Protein AF-A0A7J3CJ44-F1 (afdb_monomer_lite)

Foldseek 3Di:
DDPDDPPPPPPPPDDDDDPDDDDDDDPVDDDDLVVCQVPDPPWDDDCVVPVDIDD

Structure (mmCIF, N/CA/C/O backbone):
data_AF-A0A7J3CJ44-F1
#
_entry.id   AF-A0A7J3CJ44-F1
#
loop_
_atom_site.group_PDB
_atom_site.id
_atom_site.type_symbol
_atom_site.label_atom_id
_atom_site.label_alt_id
_atom_site.label_comp_id
_atom_site.label_asym_id
_atom_site.label_entity_id
_atom_site.label_seq_id
_atom_site.pdbx_PDB_ins_code
_atom_site.Cartn_x
_atom_site.Cartn_y
_atom_site.Cartn_z
_atom_site.occupancy
_atom_site.B_iso_or_equiv
_atom_site.auth_se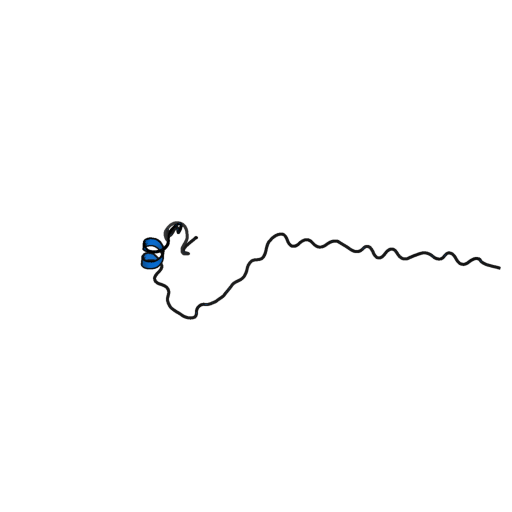q_id
_atom_site.auth_comp_id
_atom_site.auth_asym_id
_atom_site.auth_atom_id
_atom_site.pdbx_PDB_model_num
ATOM 1 N N . MET A 1 1 ? -38.703 3.210 59.963 1.00 39.78 1 MET A N 1
ATOM 2 C CA . MET A 1 1 ? -38.987 2.869 58.551 1.00 39.78 1 MET A CA 1
ATOM 3 C C . MET A 1 1 ? -37.897 3.456 57.674 1.00 39.78 1 MET A C 1
ATOM 5 O O . MET A 1 1 ? -37.717 4.668 57.661 1.00 39.78 1 MET A O 1
ATOM 9 N N . SER A 1 2 ? -37.136 2.578 57.028 1.00 42.47 2 SER A N 1
ATOM 10 C CA . SER A 1 2 ? -35.933 2.874 56.251 1.00 42.47 2 SER A CA 1
ATOM 11 C C . SER A 1 2 ? -36.216 3.748 55.031 1.00 42.47 2 SER A C 1
ATOM 13 O O . SER A 1 2 ? -36.968 3.348 54.141 1.00 42.47 2 SER A O 1
ATOM 15 N N . LYS A 1 3 ? -35.549 4.900 54.934 1.00 49.06 3 LYS A N 1
ATOM 16 C CA . LYS A 1 3 ? -35.333 5.552 53.640 1.00 49.06 3 LYS A CA 1
ATOM 17 C C . LYS A 1 3 ? -34.145 4.846 52.993 1.00 49.06 3 LYS A C 1
ATOM 19 O O . LYS A 1 3 ? -33.014 5.000 53.424 1.00 49.06 3 LYS A O 1
ATOM 24 N N . LYS A 1 4 ? -34.467 3.970 52.040 1.00 47.88 4 LYS A N 1
ATOM 25 C CA . LYS A 1 4 ? -33.546 3.181 51.213 1.00 47.88 4 LYS A CA 1
ATOM 26 C C . LYS A 1 4 ? -32.466 4.090 50.617 1.00 47.88 4 LYS A C 1
ATOM 28 O O . LYS A 1 4 ? -32.785 4.950 49.797 1.00 47.88 4 LYS A O 1
ATOM 33 N N . ASP A 1 5 ? -31.214 3.845 50.986 1.00 50.19 5 ASP A N 1
ATOM 34 C CA . ASP A 1 5 ? -30.036 4.361 50.297 1.00 50.19 5 ASP A CA 1
ATOM 35 C C . ASP A 1 5 ? -30.079 3.920 48.832 1.00 50.19 5 ASP A C 1
ATOM 37 O O . ASP A 1 5 ? -29.845 2.757 48.487 1.00 50.19 5 ASP A O 1
ATOM 41 N N . LYS A 1 6 ? -30.424 4.849 47.942 1.00 53.75 6 LYS A N 1
ATOM 42 C CA . LYS A 1 6 ? -30.356 4.631 46.500 1.00 53.75 6 LYS A CA 1
ATOM 43 C C . LYS A 1 6 ? -28.894 4.813 46.088 1.00 53.75 6 LYS A C 1
ATOM 45 O O . LYS A 1 6 ? -28.479 5.882 45.658 1.00 53.75 6 LYS A O 1
ATOM 50 N N . LYS A 1 7 ? -28.087 3.769 46.292 1.00 53.06 7 LYS A N 1
ATOM 51 C CA . LYS A 1 7 ? -26.698 3.710 45.822 1.00 53.06 7 LYS A CA 1
ATOM 52 C C . LYS A 1 7 ? -26.726 3.592 44.295 1.00 53.06 7 LYS A C 1
ATOM 54 O O . LYS A 1 7 ? -26.834 2.493 43.755 1.00 53.06 7 LYS A O 1
ATOM 59 N N . GLU A 1 8 ? -26.710 4.728 43.604 1.00 57.94 8 GLU A N 1
ATOM 60 C CA . GLU A 1 8 ? -26.546 4.786 42.152 1.00 57.94 8 GLU A CA 1
ATOM 61 C C . GLU A 1 8 ? -25.212 4.121 41.793 1.00 57.94 8 GLU A C 1
ATOM 63 O O . GLU A 1 8 ? -24.131 4.621 42.111 1.00 57.94 8 GLU A O 1
ATOM 68 N N . LYS A 1 9 ? -25.275 2.937 41.174 1.00 57.56 9 LYS A N 1
ATOM 69 C CA . LYS A 1 9 ? -24.112 2.315 40.540 1.00 57.56 9 LYS A CA 1
ATOM 70 C C . LYS A 1 9 ? -23.690 3.234 39.393 1.00 57.56 9 LYS A C 1
ATOM 72 O O . LYS A 1 9 ? -24.283 3.185 38.322 1.00 57.56 9 LYS A O 1
ATOM 77 N N . LYS A 1 10 ? -22.676 4.073 39.620 1.00 62.34 10 LYS A N 1
ATOM 78 C CA . LYS A 1 10 ? -21.941 4.745 38.543 1.00 62.34 10 LYS A CA 1
ATOM 79 C C . LYS A 1 10 ? -21.336 3.657 37.656 1.00 62.34 10 LYS A C 1
ATOM 81 O O . LYS A 1 10 ? -20.351 3.022 38.030 1.00 62.34 10 LYS A O 1
ATOM 86 N N . GLU A 1 11 ? -21.952 3.402 36.508 1.00 66.69 11 GLU A N 1
ATOM 87 C CA . GLU A 1 11 ? -21.292 2.682 35.427 1.00 66.69 11 GLU A CA 1
ATOM 88 C C . GLU A 1 11 ? -20.091 3.528 35.006 1.00 66.69 11 GLU A C 1
ATOM 90 O O . GLU A 1 11 ? -20.239 4.619 34.457 1.00 66.69 11 GLU A O 1
ATOM 95 N N . ASN A 1 12 ? -18.885 3.062 35.332 1.00 69.31 12 ASN A N 1
ATOM 96 C CA . ASN A 1 12 ? -17.650 3.678 34.866 1.00 69.31 12 ASN A CA 1
ATOM 97 C C . ASN A 1 12 ? -17.549 3.449 33.355 1.00 69.31 12 ASN A C 1
ATOM 99 O O . ASN A 1 12 ? -16.950 2.474 32.896 1.00 69.31 12 ASN A O 1
ATOM 103 N N . LYS A 1 13 ? -18.188 4.330 32.584 1.00 76.25 13 LYS A N 1
ATOM 104 C CA . LYS A 1 13 ? -18.145 4.332 31.127 1.00 76.25 13 LYS A CA 1
ATOM 105 C C . LYS A 1 13 ? -16.736 4.756 30.715 1.00 76.25 13 LYS A C 1
ATOM 107 O O . LYS A 1 13 ? -16.372 5.919 30.842 1.00 76.25 13 LYS A O 1
ATOM 112 N N . ARG A 1 14 ? -15.910 3.786 30.320 1.00 83.25 14 ARG A N 1
ATOM 113 C CA . ARG A 1 14 ? -14.572 4.060 29.787 1.00 83.25 14 ARG A CA 1
ATOM 114 C C . ARG A 1 14 ? -14.725 4.685 28.408 1.00 83.25 14 ARG A C 1
ATOM 116 O O . ARG A 1 14 ? -15.432 4.136 27.565 1.00 83.25 14 ARG A O 1
ATOM 123 N N . GLU A 1 15 ? -14.066 5.814 28.200 1.00 90.25 15 GLU A N 1
ATOM 124 C CA . GLU A 1 15 ? -13.960 6.443 26.891 1.00 90.25 15 GLU A CA 1
ATOM 125 C C . GLU A 1 15 ? -12.880 5.708 26.093 1.00 90.25 15 GLU A C 1
ATOM 127 O O . GLU A 1 15 ? -11.737 5.585 26.536 1.00 90.25 15 GLU A O 1
ATOM 132 N N . ILE A 1 16 ? -13.265 5.123 24.960 1.00 92.25 16 ILE A N 1
ATOM 133 C CA . ILE A 1 16 ? -12.338 4.443 24.054 1.00 92.25 16 ILE A CA 1
ATOM 134 C C . ILE A 1 16 ? -12.050 5.400 22.902 1.00 92.25 16 ILE A C 1
ATOM 136 O O . ILE A 1 16 ? -12.972 5.802 22.195 1.00 92.25 16 ILE A O 1
ATOM 140 N N . HIS A 1 17 ? -10.771 5.710 22.690 1.00 95.25 17 HIS A N 1
ATOM 141 C CA . HIS A 1 17 ? -10.304 6.496 21.552 1.00 95.25 17 HIS A CA 1
ATOM 142 C C . HIS A 1 17 ? -9.483 5.617 20.617 1.00 95.25 17 HIS A C 1
ATOM 144 O O . HIS A 1 17 ? -8.473 5.034 21.014 1.00 95.25 17 HIS A O 1
ATOM 150 N N . VAL A 1 18 ? -9.911 5.532 19.362 1.00 94.50 18 VAL A N 1
ATOM 151 C CA . VAL A 1 18 ? -9.124 4.895 18.308 1.00 94.50 18 VAL A CA 1
ATOM 152 C C . VAL A 1 18 ? -8.098 5.907 17.810 1.00 94.50 18 VAL A C 1
ATOM 154 O O . VAL A 1 18 ? -8.465 6.998 17.388 1.00 94.50 18 VAL A O 1
ATOM 157 N N . VAL A 1 19 ? -6.818 5.545 17.881 1.00 97.38 19 VAL A N 1
ATOM 158 C CA . VAL A 1 19 ? -5.695 6.437 17.534 1.00 97.38 19 VAL A CA 1
ATOM 159 C C . VAL A 1 19 ? -5.107 6.158 16.155 1.00 97.38 19 VAL A C 1
ATOM 161 O O . VAL A 1 19 ? -4.501 7.036 15.555 1.00 97.38 19 VAL A O 1
ATOM 164 N N . ASN A 1 20 ? -5.277 4.937 15.652 1.00 97.44 20 ASN A N 1
ATOM 165 C CA . ASN A 1 20 ? -4.819 4.527 14.335 1.00 97.44 20 ASN A CA 1
ATOM 166 C C . ASN A 1 20 ? -5.629 3.319 13.858 1.00 97.44 20 ASN A C 1
ATOM 168 O O . ASN A 1 20 ? -6.069 2.502 14.672 1.00 97.44 20 ASN A O 1
ATOM 172 N N . ILE A 1 21 ? -5.788 3.190 12.545 1.00 96.69 21 ILE A N 1
ATOM 173 C CA . ILE A 1 21 ? -6.409 2.033 11.903 1.00 96.69 21 ILE A CA 1
ATOM 174 C C . ILE A 1 21 ? -5.525 1.630 10.726 1.00 96.69 21 ILE A C 1
ATOM 176 O O . ILE 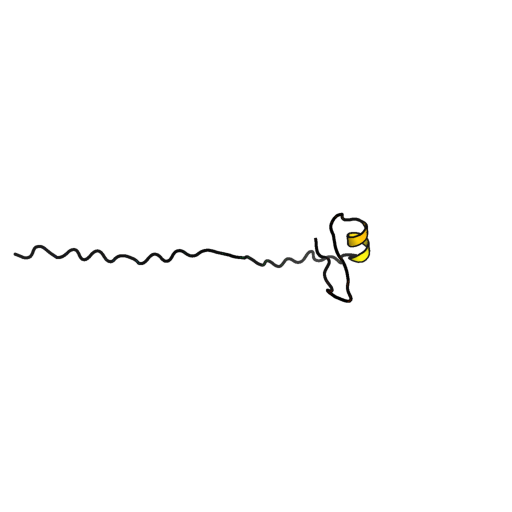A 1 21 ? -5.186 2.462 9.891 1.00 96.69 21 ILE A O 1
ATOM 180 N N . VAL A 1 22 ? -5.185 0.345 10.645 1.00 97.00 22 VAL A N 1
ATOM 181 C CA . VAL A 1 22 ? -4.472 -0.240 9.504 1.00 97.00 22 VAL A CA 1
ATOM 182 C C . VAL A 1 22 ? -5.418 -1.196 8.791 1.00 97.00 22 VAL A C 1
ATOM 184 O O . VAL A 1 22 ? -6.053 -2.033 9.432 1.00 97.00 22 VAL A O 1
ATOM 187 N N . VAL A 1 23 ? -5.518 -1.066 7.469 1.00 97.56 23 VAL A N 1
ATOM 188 C CA . VAL A 1 23 ? -6.388 -1.889 6.621 1.00 97.56 23 VAL A CA 1
ATOM 189 C C . VAL A 1 23 ? -5.557 -2.508 5.504 1.00 97.56 23 VAL A C 1
ATOM 191 O O . VAL A 1 23 ? -4.665 -1.859 4.962 1.00 97.56 23 VAL A O 1
ATOM 194 N N . SER A 1 24 ? -5.867 -3.751 5.141 1.00 96.94 24 SER A N 1
ATOM 195 C CA . SER A 1 24 ? -5.314 -4.421 3.967 1.00 96.94 24 SER A CA 1
ATOM 196 C C . SER A 1 24 ? -6.413 -4.703 2.942 1.00 96.94 24 SER A C 1
ATOM 198 O O . SER A 1 24 ? -7.555 -5.006 3.285 1.00 96.94 24 SER A O 1
ATOM 200 N N . SER A 1 25 ? -6.066 -4.591 1.664 1.00 95.62 25 SER A N 1
ATOM 201 C CA . SER A 1 25 ? -6.933 -4.954 0.544 1.00 95.62 25 SER A CA 1
ATOM 202 C C . SER A 1 25 ? -6.081 -5.529 -0.583 1.00 95.62 25 SER A C 1
ATOM 204 O O . SER A 1 25 ? -4.906 -5.188 -0.712 1.00 95.62 25 SER A O 1
ATOM 206 N N . SER A 1 26 ? -6.661 -6.415 -1.391 1.00 96.19 26 SER A N 1
ATOM 207 C CA . SER A 1 26 ? -5.993 -7.011 -2.547 1.00 96.19 26 SER A CA 1
ATOM 208 C C . SER A 1 26 ? -6.670 -6.548 -3.826 1.00 96.19 26 SER A C 1
ATOM 210 O O . SER A 1 26 ? -7.869 -6.756 -4.011 1.00 96.19 26 SER A O 1
ATOM 212 N N . LEU A 1 27 ? -5.881 -5.974 -4.733 1.00 94.38 27 LEU A N 1
ATOM 213 C CA . LEU A 1 27 ? -6.355 -5.570 -6.055 1.00 94.38 27 LEU A CA 1
ATOM 214 C C . LEU A 1 27 ? -6.533 -6.760 -7.004 1.00 94.38 27 LEU A C 1
ATOM 216 O O . LEU A 1 27 ? -7.160 -6.592 -8.042 1.00 94.38 27 LEU A O 1
ATOM 220 N N . LYS A 1 28 ? -6.021 -7.955 -6.661 1.00 96.06 28 LYS A N 1
ATOM 221 C CA . LYS A 1 28 ? -6.061 -9.181 -7.488 1.00 96.06 28 LYS A CA 1
ATOM 222 C C . LYS A 1 28 ? -5.500 -9.021 -8.914 1.00 96.06 28 LYS A C 1
ATOM 224 O O . LYS A 1 28 ? -5.854 -9.796 -9.794 1.00 96.06 28 LYS A O 1
ATOM 229 N N . HIS A 1 29 ? -4.631 -8.038 -9.128 1.00 95.00 29 HIS A N 1
ATOM 230 C CA . HIS A 1 29 ? -3.949 -7.775 -10.394 1.00 95.00 29 HIS A CA 1
ATOM 231 C C . HIS A 1 29 ? -2.474 -7.484 -10.120 1.00 95.00 29 HIS A C 1
ATOM 233 O O . HIS A 1 29 ? -2.131 -6.998 -9.040 1.00 95.00 29 HIS A O 1
ATOM 239 N N . GLU A 1 30 ? -1.616 -7.769 -11.097 1.00 95.44 30 GLU A N 1
ATOM 240 C CA . GLU A 1 30 ? -0.215 -7.359 -11.048 1.00 95.44 30 GLU A CA 1
ATOM 241 C C . GLU A 1 30 ? -0.095 -5.851 -11.262 1.00 95.44 30 GLU A C 1
ATOM 243 O O . GLU A 1 30 ? -0.775 -5.270 -12.111 1.00 95.44 30 GLU A O 1
ATOM 248 N N . ILE A 1 31 ? 0.775 -5.217 -10.477 1.00 94.00 31 ILE A N 1
ATOM 249 C CA . ILE A 1 31 ? 0.929 -3.767 -10.446 1.00 94.00 31 ILE A CA 1
ATOM 250 C C . ILE A 1 31 ? 2.370 -3.409 -10.840 1.00 94.00 31 ILE A C 1
ATOM 252 O O . ILE A 1 31 ? 3.297 -3.828 -10.148 1.00 94.00 31 ILE A O 1
ATOM 256 N N . PRO A 1 32 ? 2.588 -2.638 -11.923 1.00 95.25 32 PRO A N 1
ATOM 257 C CA . PRO A 1 32 ? 3.929 -2.249 -12.354 1.00 95.25 32 PRO A CA 1
ATOM 258 C C . PRO A 1 32 ? 4.449 -1.061 -11.525 1.00 95.25 32 PRO A C 1
ATOM 260 O O . PRO A 1 32 ? 4.225 0.098 -11.889 1.00 95.25 32 PRO A O 1
ATOM 263 N N . LEU A 1 33 ? 5.141 -1.344 -10.416 1.00 95.69 33 LEU A N 1
ATOM 264 C CA . LEU A 1 33 ? 5.572 -0.339 -9.431 1.00 95.69 33 LEU A CA 1
ATOM 265 C C . LEU A 1 33 ? 6.474 0.745 -10.038 1.00 95.69 33 LEU A C 1
ATOM 267 O O . LEU A 1 33 ? 6.257 1.928 -9.783 1.00 95.69 33 LEU A O 1
ATOM 271 N N . GLU A 1 34 ? 7.405 0.376 -10.920 1.00 95.06 34 GLU A N 1
ATOM 272 C CA . GLU A 1 34 ? 8.331 1.310 -11.576 1.00 95.06 34 GLU A CA 1
ATOM 273 C C . GLU A 1 34 ? 7.582 2.318 -12.456 1.00 95.06 34 GLU A C 1
ATOM 275 O O . GLU A 1 34 ? 7.875 3.514 -12.455 1.00 95.06 34 GLU A O 1
ATOM 280 N N . LYS A 1 35 ? 6.577 1.843 -13.203 1.00 95.75 35 LYS A N 1
ATOM 281 C CA . LYS A 1 35 ? 5.758 2.705 -14.066 1.00 95.75 35 LYS A CA 1
ATOM 282 C C . LYS A 1 35 ? 4.863 3.617 -13.239 1.00 95.75 35 LYS A C 1
ATOM 284 O O . LYS A 1 35 ? 4.677 4.775 -13.607 1.00 95.75 35 LYS A O 1
ATOM 289 N N . MET A 1 36 ? 4.306 3.106 -12.142 1.00 94.94 36 MET A N 1
ATOM 290 C CA . MET A 1 36 ? 3.467 3.903 -11.251 1.00 94.94 36 MET A CA 1
ATOM 291 C C . MET A 1 36 ? 4.269 5.017 -10.588 1.00 94.94 36 MET A C 1
ATOM 293 O O . MET A 1 36 ? 3.828 6.159 -10.644 1.00 94.94 36 MET A O 1
ATOM 297 N N . ALA A 1 37 ? 5.463 4.714 -10.077 1.00 94.62 37 ALA A N 1
ATOM 298 C CA . ALA A 1 37 ? 6.353 5.704 -9.476 1.00 94.62 37 ALA A CA 1
ATOM 299 C C . ALA A 1 37 ? 6.763 6.817 -10.459 1.00 94.62 37 ALA A C 1
ATOM 301 O O . ALA A 1 37 ? 6.893 7.971 -10.071 1.00 94.62 37 ALA A O 1
ATOM 302 N N . ALA A 1 38 ? 6.936 6.486 -11.744 1.00 94.56 38 ALA A N 1
ATOM 303 C CA . ALA A 1 38 ? 7.259 7.468 -12.781 1.00 94.56 38 ALA A CA 1
ATOM 304 C C . ALA A 1 38 ? 6.059 8.327 -13.225 1.00 94.56 38 ALA A C 1
ATOM 306 O O . ALA A 1 38 ? 6.249 9.407 -13.783 1.00 94.56 38 ALA A O 1
ATOM 307 N N . THR A 1 39 ? 4.831 7.835 -13.038 1.00 96.25 39 THR A N 1
ATOM 308 C CA . THR A 1 39 ? 3.608 8.477 -13.554 1.00 96.25 39 THR A CA 1
ATOM 309 C C . THR A 1 39 ? 2.870 9.266 -12.477 1.00 96.25 39 THR A C 1
ATOM 311 O O . THR A 1 39 ? 2.242 10.282 -12.775 1.00 96.25 39 THR A O 1
ATOM 314 N N . LEU A 1 40 ? 2.904 8.791 -11.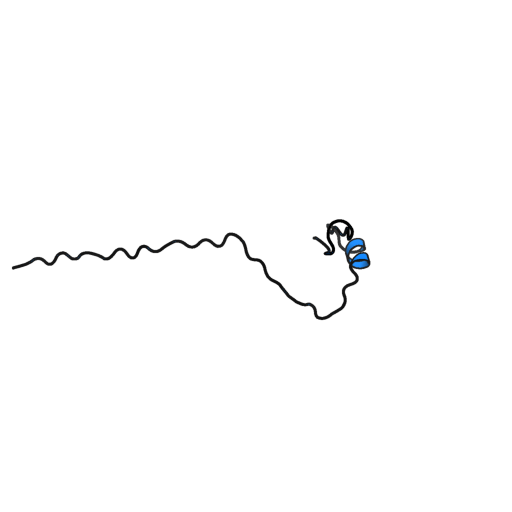233 1.00 95.00 40 LEU A N 1
ATOM 315 C CA . LEU A 1 40 ? 2.219 9.411 -10.109 1.00 95.00 40 LEU A CA 1
ATOM 316 C C . LEU A 1 40 ? 3.110 10.483 -9.473 1.00 95.00 40 LEU A C 1
ATOM 318 O O . LEU A 1 40 ? 4.288 10.275 -9.206 1.00 95.00 40 LEU A O 1
ATOM 322 N N . SER A 1 41 ? 2.532 11.653 -9.216 1.00 93.31 41 SER A N 1
ATOM 323 C CA . SER A 1 41 ? 3.193 12.705 -8.444 1.00 93.31 41 SER A CA 1
ATOM 324 C C . SER A 1 41 ? 3.227 12.345 -6.961 1.00 93.31 41 SER A C 1
ATOM 326 O O . SER A 1 41 ? 2.254 11.781 -6.462 1.00 93.31 41 SER A O 1
ATOM 328 N N . ASN A 1 42 ? 4.267 12.787 -6.248 1.00 94.62 42 ASN A N 1
ATOM 329 C CA . ASN A 1 42 ? 4.435 12.572 -4.804 1.00 94.62 42 ASN A CA 1
ATOM 330 C C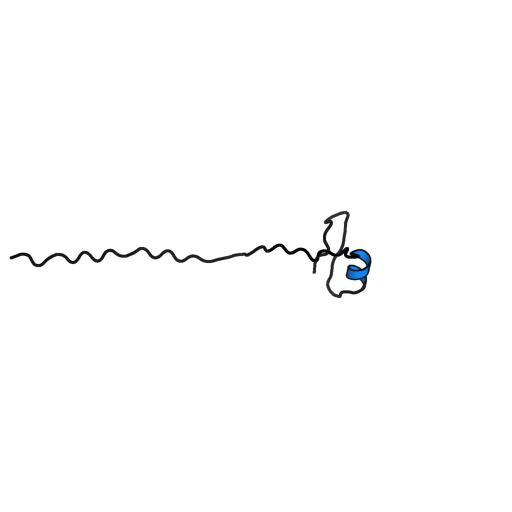 . ASN A 1 42 ? 4.470 11.089 -4.412 1.00 94.62 42 ASN A C 1
ATOM 332 O O . ASN A 1 42 ? 3.916 10.712 -3.393 1.00 94.62 42 ASN A O 1
ATOM 336 N N . THR A 1 43 ? 5.092 10.242 -5.229 1.00 95.50 43 THR A N 1
ATOM 337 C CA . THR A 1 43 ? 5.303 8.836 -4.875 1.00 95.50 43 THR A CA 1
ATOM 338 C C . THR A 1 43 ? 6.781 8.527 -4.767 1.00 95.50 43 THR A C 1
ATOM 340 O O . THR A 1 43 ? 7.568 8.987 -5.595 1.00 95.50 43 THR A O 1
ATOM 343 N N . GLU A 1 44 ? 7.145 7.708 -3.789 1.00 95.31 44 GLU A N 1
ATOM 344 C CA . GLU A 1 44 ? 8.503 7.220 -3.585 1.00 95.31 44 GLU A CA 1
ATOM 345 C C . GLU A 1 44 ? 8.545 5.698 -3.730 1.00 95.31 44 GLU A C 1
ATOM 347 O O . GLU A 1 44 ? 7.742 4.962 -3.152 1.00 95.31 44 GLU A O 1
ATOM 352 N N . TYR A 1 45 ? 9.506 5.220 -4.518 1.00 96.75 45 TYR A N 1
ATOM 353 C CA . TYR A 1 45 ? 9.773 3.799 -4.690 1.00 96.75 45 TYR A CA 1
ATOM 354 C C . TYR A 1 45 ? 11.283 3.564 -4.688 1.00 96.75 45 TYR A C 1
ATOM 356 O O . TYR A 1 45 ? 11.994 4.000 -5.594 1.00 96.75 45 TYR A O 1
ATOM 364 N N . ASN A 1 46 ? 11.766 2.888 -3.645 1.00 95.44 46 ASN A N 1
ATOM 365 C CA . ASN A 1 46 ? 13.161 2.492 -3.494 1.00 95.44 46 ASN A CA 1
ATOM 366 C C . ASN A 1 46 ? 13.224 1.043 -2.978 1.00 95.44 46 ASN A C 1
ATOM 368 O O . ASN A 1 46 ? 13.246 0.845 -1.760 1.00 95.44 46 ASN A O 1
ATOM 372 N N . PRO A 1 47 ? 13.255 0.034 -3.872 1.00 95.62 47 PRO A N 1
ATOM 373 C CA . PRO A 1 47 ? 13.137 -1.376 -3.491 1.00 95.62 47 PRO A CA 1
ATOM 374 C C . PRO A 1 47 ? 14.266 -1.876 -2.578 1.00 95.62 47 PRO A C 1
ATOM 376 O O . PRO A 1 47 ? 14.058 -2.832 -1.836 1.00 95.62 47 PRO A O 1
ATOM 379 N N . GLU A 1 48 ? 15.425 -1.210 -2.574 1.00 97.50 48 GLU A N 1
ATOM 380 C CA . GLU A 1 48 ? 16.541 -1.524 -1.668 1.00 97.50 48 GLU A CA 1
ATOM 381 C C . GLU A 1 48 ? 16.246 -1.130 -0.210 1.00 97.50 48 GLU A C 1
ATOM 383 O O . GLU A 1 48 ? 16.789 -1.723 0.721 1.00 97.50 48 GLU A O 1
ATOM 388 N N . GLN A 1 49 ? 15.392 -0.125 0.006 1.00 96.81 49 GLN A N 1
ATOM 389 C CA . GLN A 1 49 ? 15.002 0.345 1.340 1.00 96.81 49 GLN A CA 1
ATOM 390 C C . GLN A 1 49 ? 13.632 -0.185 1.765 1.00 96.81 49 GLN A C 1
ATOM 392 O O . GLN A 1 49 ? 13.445 -0.567 2.921 1.00 96.81 49 GLN A O 1
ATOM 397 N N . PHE A 1 50 ? 12.670 -0.201 0.842 1.00 96.88 50 PHE A N 1
ATOM 398 C CA . PHE A 1 50 ? 11.320 -0.687 1.084 1.00 96.88 50 PHE A CA 1
ATOM 399 C C . PHE A 1 50 ? 10.691 -1.234 -0.210 1.00 96.88 50 PHE A C 1
ATOM 401 O O . PHE A 1 50 ? 10.681 -0.541 -1.226 1.00 96.88 50 PHE A O 1
ATOM 408 N N . PRO A 1 51 ? 10.113 -2.451 -0.193 1.00 95.44 51 PRO A N 1
ATOM 409 C CA . PRO A 1 51 ? 9.606 -3.092 -1.407 1.00 95.44 51 PRO A CA 1
ATOM 410 C C . PRO A 1 51 ? 8.279 -2.511 -1.925 1.00 95.44 51 PRO A C 1
ATOM 412 O O . PRO A 1 51 ? 7.865 -2.841 -3.032 1.00 95.44 51 PRO A O 1
ATOM 415 N N . GLY A 1 52 ? 7.571 -1.704 -1.130 1.00 95.69 52 GLY A N 1
ATOM 416 C CA . GLY A 1 52 ? 6.301 -1.096 -1.529 1.00 95.69 52 GLY A CA 1
ATOM 417 C C . GLY A 1 52 ? 6.476 0.303 -2.118 1.00 95.69 52 GLY A C 1
ATOM 418 O O . GLY A 1 52 ? 7.387 1.036 -1.751 1.00 95.69 52 GLY A O 1
ATOM 419 N N . LEU A 1 53 ? 5.559 0.692 -3.002 1.00 96.12 53 LEU A N 1
ATOM 420 C CA . LEU A 1 53 ? 5.418 2.086 -3.415 1.00 96.12 53 LEU A CA 1
ATOM 421 C C . LEU A 1 53 ? 4.716 2.870 -2.299 1.00 96.12 53 LEU A C 1
ATOM 423 O O . LEU A 1 53 ? 3.661 2.450 -1.815 1.00 96.12 53 LEU A O 1
ATOM 427 N N . VAL A 1 54 ? 5.308 3.993 -1.902 1.00 95.62 54 VAL A N 1
ATOM 428 C CA . VAL A 1 54 ? 4.775 4.916 -0.893 1.00 95.62 54 VAL A CA 1
ATOM 429 C C . VAL A 1 54 ? 4.239 6.159 -1.607 1.00 95.62 54 VAL A C 1
ATOM 431 O O . VAL A 1 54 ? 4.817 6.600 -2.598 1.00 95.62 54 VAL A O 1
ATOM 434 N N . ILE A 1 55 ? 3.110 6.685 -1.132 1.00 91.44 55 ILE A N 1
ATOM 435 C CA . ILE A 1 55 ? 2.457 7.920 -1.599 1.00 91.44 55 ILE A CA 1
ATOM 436 C C . ILE A 1 55 ? 2.444 8.906 -0.432 1.00 91.44 55 ILE A C 1
ATOM 438 O O . ILE A 1 55 ? 2.248 8.417 0.706 1.00 91.44 55 ILE A O 1
#

Radius of gyration: 26.91 Å; chains: 1; bounding box: 56×22×73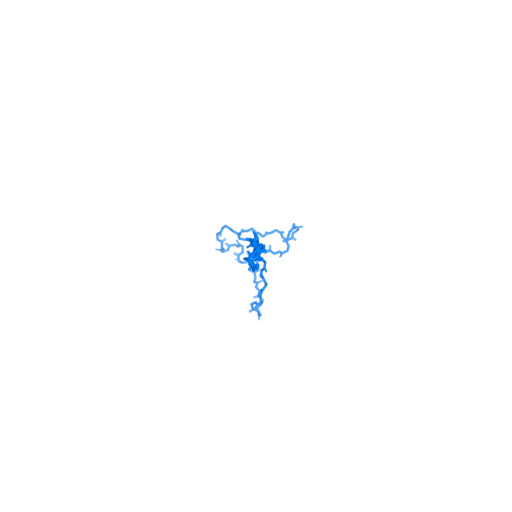 Å

pLDDT: mean 85.83, std 17.52, range [39.78, 97.56]

Secondary structure (DSSP, 8-state):
-------------PPP------------S---HHHHH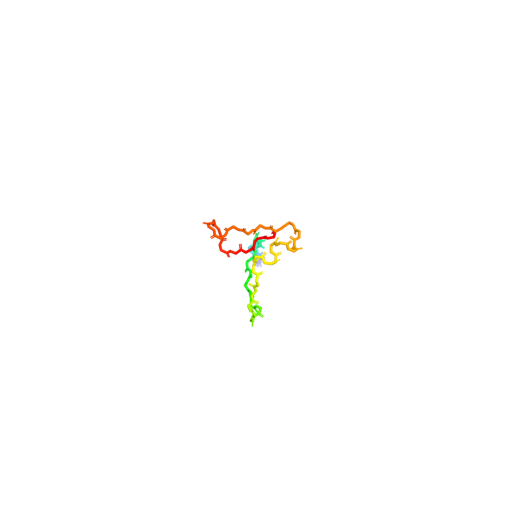HHSTT-EEETTTEEEEE-

Sequence (55 aa):
MSKKDKKEKKENKREIHVVNIVVSSSLKHEIPLEKMAATLSNTEYNPEQFPGLVI